Protein AF-A0A9X1N8L8-F1 (afdb_monomer)

Sequence (119 aa):
MIYVVNTITQKVVEQGNDMITAAGIDTESFGLICVLDEDGRAHAIWQYSKELQNGEIFIDLLDDLGGDYEVELDYATKDFGIELSATQKSIFNEIEPKLGILRRIWYVTDQLEKIADTI

Mean predicted aligned error: 7.88 Å

Structure (mmCIF, N/CA/C/O backbone):
data_AF-A0A9X1N8L8-F1
#
_entry.id   AF-A0A9X1N8L8-F1
#
loop_
_atom_site.group_PDB
_atom_site.id
_atom_site.type_symbol
_atom_site.label_atom_id
_atom_site.label_alt_id
_atom_site.label_comp_id
_atom_site.label_asym_id
_atom_site.label_entity_id
_atom_site.label_seq_id
_atom_site.pdbx_PDB_ins_code
_atom_site.Cartn_x
_atom_site.Cartn_y
_atom_site.Cartn_z
_atom_site.occupancy
_atom_site.B_iso_or_equiv
_atom_site.auth_seq_id
_atom_site.auth_comp_id
_atom_site.auth_asym_id
_atom_site.auth_atom_id
_atom_site.pdbx_PDB_model_num
ATOM 1 N N . MET A 1 1 ? 20.908 -14.958 -8.011 1.00 36.28 1 MET A N 1
ATOM 2 C CA . MET A 1 1 ? 20.020 -13.844 -8.386 1.00 36.28 1 MET A CA 1
ATOM 3 C C . MET A 1 1 ? 19.884 -12.963 -7.158 1.00 36.28 1 MET A C 1
ATOM 5 O O . MET A 1 1 ? 19.470 -13.466 -6.122 1.00 36.28 1 MET A O 1
ATOM 9 N N . ILE A 1 2 ? 20.407 -11.738 -7.207 1.00 32.28 2 ILE A N 1
ATOM 10 C CA . ILE A 1 2 ? 20.323 -10.791 -6.089 1.00 32.28 2 ILE A CA 1
ATOM 11 C C . ILE A 1 2 ? 19.013 -10.041 -6.300 1.00 32.28 2 ILE A C 1
ATOM 13 O O . ILE A 1 2 ? 18.905 -9.288 -7.262 1.00 32.28 2 ILE A O 1
ATOM 17 N N . TYR A 1 3 ? 18.015 -10.293 -5.456 1.00 37.97 3 TYR A N 1
ATOM 18 C CA . TYR A 1 3 ? 16.765 -9.541 -5.488 1.00 37.97 3 TYR A CA 1
ATOM 19 C C . TYR A 1 3 ? 17.075 -8.100 -5.074 1.00 37.97 3 TYR A C 1
ATOM 21 O O . TYR A 1 3 ? 17.428 -7.840 -3.921 1.00 37.97 3 TYR A O 1
ATOM 29 N N . VAL A 1 4 ? 17.020 -7.165 -6.022 1.00 46.22 4 VAL A N 1
ATOM 30 C CA . VAL A 1 4 ? 17.141 -5.739 -5.713 1.00 46.22 4 VAL A CA 1
ATOM 31 C C . VAL A 1 4 ? 15.794 -5.302 -5.159 1.00 46.22 4 VAL A C 1
ATOM 33 O O . VAL A 1 4 ? 14.864 -5.009 -5.902 1.00 46.22 4 VAL A O 1
ATOM 36 N N . VAL A 1 5 ? 15.681 -5.289 -3.833 1.00 53.00 5 VAL A N 1
ATOM 37 C CA . VAL A 1 5 ? 14.523 -4.703 -3.157 1.00 53.00 5 VAL A CA 1
ATOM 38 C C . VAL A 1 5 ? 14.420 -3.239 -3.584 1.00 53.00 5 VAL A C 1
ATOM 40 O O . VAL A 1 5 ? 15.371 -2.466 -3.426 1.00 53.00 5 VAL A O 1
ATOM 43 N N . ASN A 1 6 ? 13.272 -2.847 -4.138 1.00 70.38 6 ASN A N 1
ATOM 44 C CA . ASN A 1 6 ? 13.017 -1.459 -4.492 1.00 70.38 6 ASN A CA 1
ATOM 45 C C . ASN A 1 6 ? 12.868 -0.625 -3.210 1.00 70.38 6 ASN A C 1
ATOM 47 O O . ASN A 1 6 ? 11.799 -0.536 -2.607 1.00 70.38 6 ASN A O 1
ATOM 51 N N . THR A 1 7 ? 13.974 -0.013 -2.788 1.00 76.31 7 THR A N 1
ATOM 52 C CA . THR A 1 7 ? 14.039 0.801 -1.564 1.00 76.31 7 THR A CA 1
ATOM 53 C C . THR A 1 7 ? 13.087 2.000 -1.568 1.00 76.31 7 THR A C 1
ATOM 55 O O . THR A 1 7 ? 12.750 2.503 -0.498 1.00 76.31 7 THR A O 1
ATOM 58 N N . ILE A 1 8 ? 12.634 2.468 -2.738 1.00 81.06 8 ILE A N 1
ATOM 59 C CA . ILE A 1 8 ? 11.662 3.564 -2.839 1.00 81.06 8 ILE A CA 1
ATOM 60 C C . ILE A 1 8 ? 10.286 3.065 -2.400 1.00 81.06 8 ILE A C 1
ATOM 62 O O . ILE A 1 8 ? 9.650 3.685 -1.554 1.00 81.06 8 ILE A O 1
ATOM 66 N N . THR A 1 9 ? 9.861 1.917 -2.918 1.00 81.56 9 THR A N 1
ATOM 67 C CA . THR A 1 9 ? 8.578 1.282 -2.588 1.00 81.56 9 THR A CA 1
ATOM 68 C C . THR A 1 9 ? 8.473 0.972 -1.114 1.00 81.56 9 THR A C 1
ATOM 70 O O . THR A 1 9 ? 7.490 1.335 -0.477 1.00 81.56 9 THR A O 1
ATOM 73 N N . GLN A 1 10 ? 9.526 0.374 -0.559 1.00 84.19 10 GLN A N 1
ATOM 74 C CA . GLN A 1 10 ? 9.574 0.059 0.859 1.00 84.19 10 GLN A CA 1
ATOM 75 C C . GLN A 1 10 ? 9.392 1.320 1.719 1.00 84.19 10 GLN A C 1
ATOM 77 O O . GLN A 1 10 ? 8.575 1.318 2.632 1.00 84.19 10 GLN A O 1
ATOM 82 N N . LYS A 1 11 ? 10.060 2.428 1.375 1.00 87.62 11 LYS A N 1
ATOM 83 C CA . LYS A 1 11 ? 9.902 3.702 2.094 1.00 87.62 11 LYS A CA 1
ATOM 84 C C . LYS A 1 11 ? 8.508 4.309 1.972 1.00 87.62 11 LYS A C 1
ATOM 86 O O . LYS A 1 11 ? 8.064 4.974 2.901 1.00 87.62 11 LYS A O 1
ATOM 91 N N . VAL A 1 12 ? 7.829 4.126 0.838 1.00 87.81 12 VAL A N 1
ATOM 92 C CA . VAL A 1 12 ? 6.443 4.594 0.677 1.00 87.81 12 VAL A CA 1
ATOM 93 C C . VAL A 1 12 ? 5.491 3.768 1.542 1.00 87.81 12 VAL A C 1
ATOM 95 O O . VAL A 1 12 ? 4.639 4.352 2.207 1.00 87.81 12 VAL A O 1
ATOM 98 N N . VAL A 1 13 ? 5.676 2.445 1.591 1.00 89.12 13 VAL A N 1
ATOM 99 C CA . VAL A 1 13 ? 4.913 1.551 2.478 1.00 89.12 13 VAL A CA 1
ATOM 100 C C . VAL A 1 13 ? 5.136 1.924 3.944 1.00 89.12 13 VAL A C 1
ATOM 102 O O . VAL A 1 13 ? 4.169 2.128 4.672 1.00 89.12 13 VAL A O 1
ATOM 105 N N . GLU A 1 14 ? 6.395 2.083 4.361 1.00 91.00 14 GLU A N 1
ATOM 106 C CA . GLU A 1 14 ? 6.761 2.509 5.718 1.00 91.00 14 GLU A CA 1
ATOM 107 C C 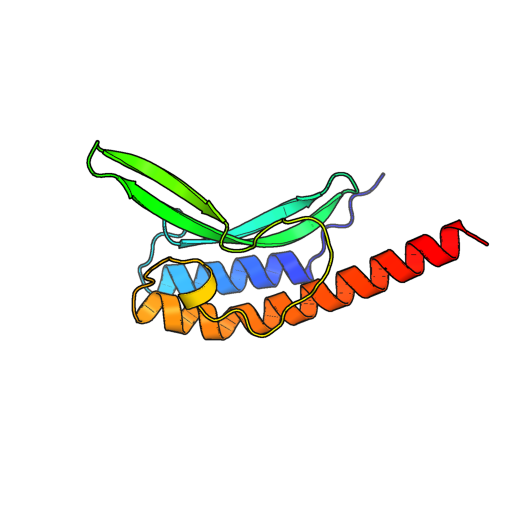. GLU A 1 14 ? 6.118 3.861 6.067 1.00 91.00 14 GLU A C 1
ATOM 109 O O . GLU A 1 14 ? 5.407 3.961 7.063 1.00 91.00 14 GLU A O 1
ATOM 114 N N . GLN A 1 15 ? 6.263 4.876 5.205 1.00 91.44 15 GLN A N 1
ATOM 115 C CA . GLN A 1 15 ? 5.652 6.193 5.416 1.00 91.44 15 GLN A CA 1
ATOM 116 C C . GLN A 1 15 ? 4.124 6.118 5.544 1.00 91.44 15 GLN A C 1
ATOM 118 O O . GLN A 1 15 ? 3.549 6.778 6.410 1.00 91.44 15 GLN A O 1
ATOM 123 N N . GLY A 1 16 ? 3.454 5.369 4.664 1.00 91.75 16 GLY A N 1
ATOM 124 C CA . GLY A 1 16 ? 1.999 5.245 4.706 1.00 91.75 16 GLY A CA 1
ATOM 125 C C . GLY A 1 16 ? 1.529 4.561 5.989 1.00 91.75 16 GLY A C 1
ATOM 126 O O . GLY A 1 16 ? 0.629 5.068 6.655 1.00 91.75 16 GLY A O 1
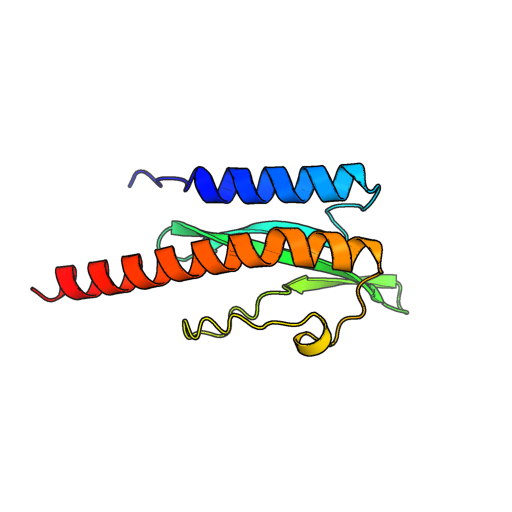ATOM 127 N N . ASN A 1 17 ? 2.189 3.474 6.391 1.00 93.81 17 ASN A N 1
ATOM 128 C CA . ASN A 1 17 ? 1.858 2.755 7.621 1.00 93.81 17 ASN A CA 1
ATOM 129 C C . ASN A 1 17 ? 2.143 3.58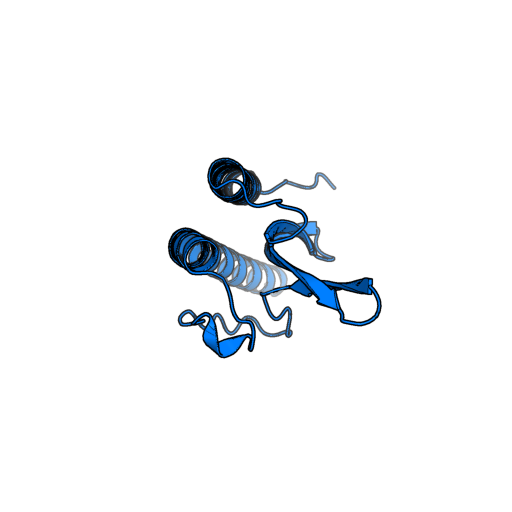1 8.884 1.00 93.81 17 ASN A C 1
ATOM 131 O O . ASN A 1 17 ? 1.350 3.535 9.828 1.00 93.81 17 ASN A O 1
ATOM 135 N N . ASP A 1 18 ? 3.197 4.400 8.890 1.00 94.00 18 ASP A N 1
ATOM 136 C CA . ASP A 1 18 ? 3.466 5.346 9.977 1.00 94.00 18 ASP A CA 1
ATOM 137 C C . ASP A 1 18 ? 2.332 6.375 10.118 1.00 94.00 18 ASP A C 1
ATOM 139 O O . ASP A 1 18 ? 1.883 6.662 11.229 1.00 94.00 18 ASP A O 1
ATOM 143 N N . MET A 1 19 ? 1.819 6.906 9.001 1.00 93.62 19 MET A N 1
ATOM 144 C CA . MET A 1 19 ? 0.697 7.854 9.009 1.00 93.62 19 MET A CA 1
ATOM 145 C C . MET A 1 19 ? -0.607 7.222 9.508 1.00 93.62 19 MET A C 1
ATOM 147 O O . MET A 1 19 ? -1.348 7.848 10.267 1.00 93.62 19 MET A O 1
ATOM 151 N N . ILE A 1 20 ? -0.879 5.981 9.109 1.00 92.75 20 ILE A N 1
ATOM 152 C CA . ILE A 1 20 ? -2.045 5.203 9.548 1.00 92.75 20 ILE A CA 1
ATOM 153 C C . ILE A 1 20 ? -1.970 4.934 11.054 1.00 92.75 20 ILE A C 1
ATOM 155 O O . ILE A 1 20 ? -2.918 5.226 11.787 1.00 92.75 20 ILE A O 1
ATOM 159 N N . THR A 1 21 ? -0.811 4.472 11.524 1.00 94.19 21 THR A N 1
ATOM 160 C CA . THR A 1 21 ? -0.559 4.204 12.945 1.00 94.19 21 THR A CA 1
ATOM 161 C C . THR A 1 21 ? -0.677 5.485 13.773 1.00 94.19 21 THR A C 1
ATOM 163 O O . THR A 1 21 ? -1.312 5.490 14.828 1.00 94.19 21 THR A O 1
ATOM 166 N N . ALA A 1 22 ? -0.138 6.607 13.283 1.00 93.69 22 ALA A N 1
ATOM 167 C CA . ALA A 1 22 ? -0.256 7.911 13.936 1.00 93.69 22 ALA A CA 1
ATOM 168 C C . ALA A 1 22 ? -1.709 8.415 14.019 1.00 93.69 22 ALA A C 1
ATOM 170 O O . ALA A 1 22 ? -2.047 9.169 14.934 1.00 93.69 22 ALA A O 1
ATOM 171 N N . ALA A 1 23 ? -2.578 7.980 13.103 1.00 90.62 23 ALA A N 1
ATOM 172 C CA . ALA A 1 23 ? -4.013 8.250 13.135 1.00 90.62 23 ALA A CA 1
ATOM 173 C C . ALA A 1 23 ? -4.801 7.298 14.061 1.00 90.62 23 ALA A C 1
ATOM 175 O O . ALA A 1 23 ? -6.022 7.423 14.162 1.00 90.62 23 ALA A O 1
ATOM 176 N N . GLY A 1 24 ? -4.126 6.365 14.744 1.00 90.00 24 GLY A N 1
ATOM 177 C CA . GLY A 1 24 ? -4.744 5.382 15.637 1.00 90.00 24 GLY A CA 1
ATOM 178 C C . GLY A 1 24 ? -5.490 4.267 14.903 1.00 90.00 24 GLY A C 1
ATOM 179 O O . GLY A 1 24 ? -6.371 3.641 15.489 1.00 90.00 24 GLY A O 1
ATOM 180 N N . ILE A 1 25 ? -5.177 4.052 13.625 1.00 89.12 25 ILE A N 1
ATOM 181 C CA . ILE A 1 25 ? -5.752 2.985 12.809 1.00 89.12 25 ILE A CA 1
ATOM 182 C C . ILE A 1 25 ? -4.796 1.793 12.853 1.00 89.12 25 ILE A C 1
ATOM 184 O O . ILE A 1 25 ? -3.586 1.954 12.702 1.00 89.12 25 ILE A O 1
ATOM 188 N N . ASP A 1 26 ? -5.346 0.601 13.063 1.00 85.38 26 ASP A N 1
ATOM 189 C CA . ASP A 1 26 ? -4.589 -0.643 12.992 1.00 85.38 26 ASP A CA 1
ATOM 190 C C . ASP A 1 26 ? -4.229 -0.952 11.533 1.00 85.38 26 ASP A C 1
ATOM 192 O O . ASP A 1 26 ? -5.111 -1.035 10.672 1.00 85.38 26 ASP A O 1
ATOM 196 N N . THR A 1 27 ? -2.941 -1.139 11.252 1.00 85.69 27 THR A N 1
ATOM 197 C CA . THR A 1 27 ? -2.451 -1.473 9.911 1.00 85.69 27 THR A CA 1
ATOM 198 C C . THR A 1 27 ? -2.868 -2.873 9.452 1.00 85.69 27 THR A C 1
ATOM 200 O O . THR A 1 27 ? -2.818 -3.146 8.258 1.00 85.69 27 THR A O 1
ATOM 203 N N . GLU A 1 28 ? -3.331 -3.743 10.359 1.00 81.94 28 GLU A N 1
ATOM 204 C CA . GLU A 1 28 ? -4.006 -5.002 10.000 1.00 81.94 28 GLU A CA 1
ATOM 205 C C . GLU A 1 28 ? -5.428 -4.761 9.446 1.00 81.94 28 GLU A C 1
ATOM 207 O O . GLU A 1 28 ? -5.964 -5.573 8.685 1.00 81.94 28 GLU A O 1
ATOM 212 N N . SER A 1 29 ? -6.048 -3.631 9.811 1.00 79.75 29 SER A N 1
ATOM 213 C CA . SER A 1 29 ? -7.391 -3.226 9.367 1.00 79.75 29 SER A CA 1
ATOM 214 C C . SER A 1 29 ? -7.391 -2.351 8.120 1.00 79.75 29 SER A C 1
ATOM 216 O O . SER A 1 29 ? -8.317 -2.406 7.314 1.00 79.75 29 SER A O 1
ATOM 218 N N . PHE A 1 30 ? -6.380 -1.507 7.959 1.00 88.12 30 PHE A N 1
ATOM 219 C CA . PHE A 1 30 ? -6.213 -0.651 6.791 1.00 88.12 30 PHE A CA 1
ATOM 220 C C . PHE A 1 30 ? -4.749 -0.252 6.703 1.00 88.12 30 PHE A C 1
ATOM 222 O O . PHE A 1 30 ? -4.236 0.344 7.642 1.00 88.12 30 PHE A O 1
ATOM 229 N N . GLY A 1 31 ? -4.077 -0.565 5.602 1.00 90.31 31 GLY A N 1
ATOM 230 C CA . GLY A 1 31 ? -2.625 -0.470 5.530 1.00 90.31 31 GLY A CA 1
ATOM 231 C C . GLY A 1 31 ? -2.090 -0.489 4.110 1.00 90.31 31 GLY A C 1
ATOM 232 O O . GLY A 1 31 ? -2.825 -0.705 3.147 1.00 90.31 31 GLY A O 1
ATOM 233 N N . LEU A 1 32 ? -0.782 -0.292 3.998 1.00 90.00 32 LEU A N 1
ATOM 234 C CA . LEU A 1 32 ? -0.019 -0.629 2.808 1.00 90.00 32 LEU A CA 1
ATOM 235 C C . LEU A 1 32 ? 0.779 -1.901 3.051 1.00 90.00 32 LEU A C 1
ATOM 237 O O . LEU A 1 32 ? 1.431 -2.051 4.088 1.00 90.00 32 LEU A O 1
ATOM 241 N N . ILE A 1 33 ? 0.802 -2.769 2.049 1.00 85.69 33 ILE A N 1
ATOM 242 C CA . ILE A 1 33 ? 1.691 -3.926 2.016 1.00 85.69 33 ILE A CA 1
ATOM 243 C C . ILE A 1 33 ? 2.575 -3.896 0.779 1.00 85.69 33 ILE A C 1
ATOM 245 O O . ILE A 1 33 ? 2.266 -3.260 -0.228 1.00 85.69 33 ILE A O 1
ATOM 249 N N . CYS A 1 34 ? 3.702 -4.592 0.884 1.00 83.38 34 CYS A N 1
ATOM 250 C CA . CYS A 1 34 ? 4.620 -4.814 -0.217 1.00 83.38 34 CYS A CA 1
ATOM 251 C C . CYS A 1 34 ? 4.478 -6.264 -0.689 1.00 83.38 34 CYS A C 1
ATOM 253 O O . CYS A 1 34 ? 4.683 -7.183 0.105 1.00 83.38 34 CYS A O 1
ATOM 255 N N . VAL A 1 35 ? 4.143 -6.469 -1.960 1.00 78.38 35 VAL A N 1
ATOM 256 C CA . VAL A 1 35 ? 4.020 -7.792 -2.585 1.00 78.38 35 VAL A CA 1
ATOM 257 C C . VAL A 1 35 ? 5.105 -7.948 -3.642 1.00 78.38 35 VAL A C 1
ATOM 259 O O . VAL A 1 35 ? 5.420 -6.995 -4.345 1.00 78.38 35 VAL A O 1
ATOM 262 N N . LEU A 1 36 ? 5.697 -9.135 -3.744 1.00 76.88 36 LEU A N 1
ATOM 263 C CA . LEU A 1 36 ? 6.621 -9.468 -4.827 1.00 76.88 36 LEU A CA 1
ATOM 264 C C . LEU A 1 36 ? 5.868 -10.244 -5.908 1.00 76.88 36 LEU A C 1
ATOM 266 O O . LEU A 1 36 ? 5.142 -11.181 -5.572 1.00 76.88 36 LEU A O 1
ATOM 270 N N . ASP A 1 37 ? 6.049 -9.876 -7.174 1.00 74.25 37 ASP A N 1
ATOM 271 C CA . ASP A 1 37 ? 5.576 -10.694 -8.295 1.00 74.25 37 ASP A CA 1
ATOM 272 C C . ASP A 1 37 ? 6.525 -11.868 -8.598 1.00 74.25 37 ASP A C 1
ATOM 274 O O . ASP A 1 37 ? 7.563 -12.047 -7.952 1.00 74.25 37 ASP A O 1
ATOM 278 N N . GLU A 1 38 ? 6.147 -12.700 -9.572 1.00 72.88 38 GLU A N 1
ATOM 279 C CA . GLU A 1 38 ? 6.913 -13.883 -9.991 1.00 72.88 38 GLU A CA 1
ATOM 280 C C . GLU A 1 38 ? 8.314 -13.530 -10.521 1.00 72.88 38 GLU A C 1
ATOM 282 O O . GLU A 1 38 ? 9.243 -14.332 -10.395 1.00 72.88 38 GLU A O 1
ATOM 287 N N . ASP A 1 39 ? 8.485 -12.306 -11.023 1.00 72.00 39 ASP A N 1
ATOM 288 C CA . ASP A 1 39 ? 9.754 -11.760 -11.506 1.00 72.00 39 ASP A CA 1
ATOM 289 C C . ASP A 1 39 ? 10.583 -11.115 -10.374 1.00 72.00 39 ASP A C 1
ATOM 291 O O . ASP A 1 39 ? 11.699 -10.630 -10.585 1.00 72.00 39 ASP A O 1
ATOM 295 N N . GLY A 1 40 ? 10.069 -11.127 -9.139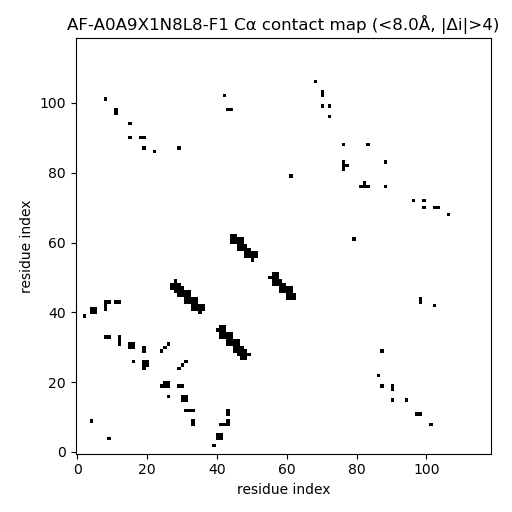 1.00 70.94 40 GLY A N 1
ATOM 296 C CA . GLY A 1 40 ? 10.722 -10.581 -7.954 1.00 70.94 40 GLY A CA 1
ATOM 297 C C . GLY A 1 40 ? 10.653 -9.057 -7.848 1.00 70.94 40 GLY A C 1
ATOM 298 O O . GLY A 1 40 ? 11.414 -8.469 -7.070 1.00 70.94 40 GLY A O 1
ATOM 299 N N . ARG A 1 41 ? 9.769 -8.399 -8.604 1.00 73.06 41 ARG A N 1
ATOM 300 C CA . ARG A 1 41 ? 9.537 -6.954 -8.516 1.00 73.06 41 ARG A CA 1
ATOM 301 C C . ARG A 1 41 ? 8.584 -6.662 -7.363 1.00 73.06 41 ARG A C 1
ATOM 303 O O . ARG A 1 41 ? 7.588 -7.347 -7.164 1.00 73.06 41 ARG A O 1
ATOM 310 N N . ALA A 1 42 ? 8.913 -5.632 -6.591 1.00 76.75 42 ALA A N 1
ATOM 311 C CA . ALA A 1 42 ? 8.119 -5.203 -5.448 1.00 76.75 42 ALA A CA 1
ATOM 312 C C . ALA A 1 42 ? 7.007 -4.239 -5.860 1.00 76.75 42 ALA A C 1
ATOM 314 O O . ALA A 1 42 ? 7.290 -3.257 -6.536 1.00 76.75 42 ALA A O 1
ATOM 315 N N . HIS A 1 43 ? 5.798 -4.471 -5.357 1.00 77.12 43 HIS A N 1
ATOM 316 C CA . HIS A 1 43 ? 4.585 -3.686 -5.567 1.00 77.12 43 HIS A CA 1
ATOM 317 C C . HIS A 1 43 ? 4.057 -3.196 -4.223 1.00 77.12 43 HIS A C 1
ATOM 319 O O . HIS A 1 43 ? 3.968 -3.978 -3.282 1.00 77.12 43 HIS A O 1
ATOM 325 N N . ALA A 1 44 ? 3.713 -1.914 -4.118 1.00 82.06 44 ALA A N 1
ATOM 326 C CA . ALA A 1 44 ? 3.023 -1.382 -2.946 1.00 82.06 44 ALA A CA 1
ATOM 327 C C . ALA A 1 44 ? 1.528 -1.330 -3.240 1.00 82.06 44 ALA A C 1
ATOM 329 O O . ALA A 1 44 ? 1.137 -0.725 -4.240 1.00 82.06 44 ALA A O 1
ATOM 330 N N . ILE A 1 45 ? 0.735 -1.952 -2.371 1.00 83.25 45 ILE A N 1
ATOM 331 C CA . ILE A 1 45 ? -0.711 -2.058 -2.537 1.00 83.25 45 ILE A CA 1
ATOM 332 C C . ILE A 1 45 ? -1.458 -1.742 -1.251 1.00 83.25 45 ILE A C 1
ATOM 334 O O . ILE A 1 45 ? -0.954 -1.974 -0.148 1.00 83.25 45 ILE A O 1
ATOM 338 N N . TRP A 1 46 ? -2.670 -1.221 -1.401 1.00 86.88 46 TRP A N 1
ATOM 339 C CA . TRP A 1 46 ? -3.570 -0.999 -0.278 1.00 86.88 46 TRP A CA 1
ATOM 340 C C . TRP A 1 46 ? -4.239 -2.295 0.159 1.00 86.88 46 TRP A C 1
ATOM 342 O O . TRP A 1 46 ? -4.788 -3.036 -0.653 1.00 86.88 46 TRP A O 1
ATOM 352 N N . GLN A 1 47 ? -4.258 -2.512 1.465 1.00 86.44 47 GLN A N 1
ATOM 353 C CA . GLN A 1 47 ? -5.000 -3.577 2.117 1.00 86.44 47 GLN A CA 1
ATOM 354 C C . GLN A 1 47 ? -6.053 -2.960 3.031 1.00 86.44 47 GLN A C 1
ATOM 356 O O . GLN A 1 47 ? -5.808 -1.955 3.704 1.00 86.44 47 GLN A O 1
ATOM 361 N N . TYR A 1 48 ? -7.210 -3.604 3.108 1.00 85.38 48 TYR A N 1
ATOM 362 C CA . TYR A 1 48 ? -8.180 -3.349 4.159 1.00 85.38 48 TYR A CA 1
ATOM 363 C C . TYR A 1 48 ? -8.752 -4.659 4.683 1.00 85.38 48 TYR A C 1
ATOM 365 O O . TYR A 1 48 ? -8.739 -5.689 4.008 1.00 85.38 48 TYR A 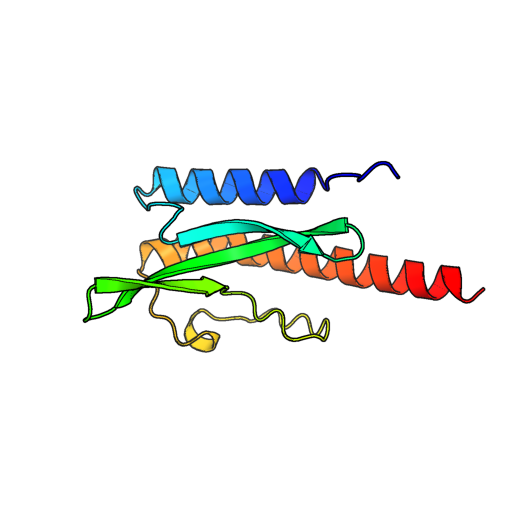O 1
ATOM 373 N N . SER A 1 49 ? -9.274 -4.616 5.900 1.00 81.50 49 SER A N 1
ATOM 374 C CA . SER A 1 49 ? -10.046 -5.709 6.453 1.00 81.50 49 SER A CA 1
ATOM 375 C C . SER A 1 49 ? -11.312 -5.218 7.139 1.00 81.50 49 SER A C 1
ATOM 377 O O . SER A 1 49 ? -11.440 -4.061 7.550 1.00 81.50 49 SER A O 1
ATOM 379 N N . LYS A 1 50 ? -12.307 -6.098 7.183 1.00 78.19 50 LYS A N 1
ATOM 380 C CA . LYS A 1 50 ? -13.606 -5.848 7.794 1.00 78.19 50 LYS A CA 1
ATOM 381 C C . LYS A 1 50 ? -14.097 -7.114 8.473 1.00 78.19 50 LYS A C 1
ATOM 383 O O . LYS A 1 50 ? -14.102 -8.186 7.877 1.00 78.19 50 LYS A O 1
ATOM 388 N N . GLU A 1 51 ? -14.594 -6.963 9.691 1.00 78.81 51 GLU A N 1
ATOM 389 C CA . GLU A 1 51 ? -15.313 -8.029 10.374 1.00 78.81 51 GLU A CA 1
ATOM 390 C C . GLU A 1 51 ? -16.714 -8.206 9.761 1.00 78.81 51 GLU A C 1
ATOM 392 O O . GLU A 1 51 ? -17.493 -7.257 9.600 1.00 78.81 51 GLU A O 1
ATOM 397 N N . LEU A 1 52 ? -17.020 -9.437 9.373 1.00 77.12 52 LEU A N 1
ATOM 398 C CA . LEU A 1 52 ? -18.311 -9.870 8.869 1.00 77.12 52 LEU A CA 1
ATOM 399 C C . LEU A 1 52 ? -19.271 -10.147 10.034 1.00 77.12 52 LEU A C 1
ATOM 401 O O . LEU A 1 52 ? -18.875 -10.366 11.174 1.00 77.12 52 LEU A O 1
ATOM 405 N N . GLN A 1 53 ? -20.574 -10.186 9.748 1.00 80.56 53 GLN A N 1
ATOM 406 C CA . GLN A 1 53 ? -21.610 -10.388 10.776 1.00 80.56 53 GLN A CA 1
ATOM 407 C C . GLN A 1 53 ? -21.511 -11.736 11.515 1.00 80.56 53 GLN A C 1
ATOM 409 O O . GLN A 1 53 ? -22.100 -11.892 12.582 1.00 80.56 53 GLN A O 1
ATOM 414 N N . ASN A 1 54 ? -20.801 -12.710 10.948 1.00 85.94 54 ASN A N 1
ATOM 415 C CA . ASN A 1 54 ? -20.536 -14.019 11.543 1.00 85.94 54 ASN A CA 1
ATOM 416 C C . ASN A 1 54 ? -19.245 -14.055 12.390 1.00 85.94 54 ASN A C 1
ATOM 418 O O . ASN A 1 54 ? -18.900 -15.123 12.890 1.00 85.94 54 ASN A O 1
ATOM 422 N N . GLY A 1 55 ? -18.552 -12.921 12.554 1.00 77.88 55 GLY A N 1
ATOM 423 C CA . GLY A 1 55 ? -17.278 -12.818 13.272 1.00 77.88 55 GLY A CA 1
ATOM 424 C C . GLY A 1 55 ? -16.050 -13.230 12.452 1.00 77.88 55 GLY A C 1
ATOM 425 O O . GLY A 1 55 ? -14.952 -13.296 12.998 1.00 77.88 55 GLY A O 1
ATOM 426 N N . GLU A 1 56 ? -16.204 -13.531 11.159 1.00 77.44 56 GLU A N 1
ATOM 427 C CA . GLU A 1 56 ? -15.068 -13.764 10.261 1.00 77.44 56 GLU A CA 1
ATOM 428 C C . GLU A 1 56 ? -14.448 -12.435 9.818 1.00 77.44 56 GLU A C 1
ATOM 430 O O . GLU A 1 56 ? -15.149 -11.444 9.625 1.00 77.44 56 GLU A O 1
ATOM 435 N N . ILE A 1 57 ? -13.131 -12.411 9.612 1.00 76.00 57 ILE A N 1
ATOM 436 C CA . ILE A 1 57 ? -12.428 -11.241 9.079 1.00 76.00 57 ILE A CA 1
ATOM 437 C C . ILE A 1 57 ? -12.265 -11.429 7.572 1.00 76.00 57 ILE A C 1
ATOM 439 O O . ILE A 1 57 ? -11.609 -12.365 7.118 1.00 76.00 57 ILE A O 1
ATOM 443 N N . PHE A 1 58 ? -12.857 -10.525 6.800 1.00 77.00 58 PHE A N 1
ATOM 444 C CA . PHE A 1 58 ? -12.609 -10.392 5.372 1.00 77.00 58 PHE A CA 1
ATOM 445 C C . PHE A 1 58 ? -11.420 -9.456 5.169 1.00 77.00 58 PHE A C 1
ATOM 447 O O . PHE A 1 58 ? -11.429 -8.352 5.707 1.00 77.00 58 PHE A O 1
ATOM 454 N N . ILE A 1 59 ? -10.414 -9.891 4.414 1.00 75.56 59 ILE A N 1
ATOM 455 C CA . ILE A 1 59 ? -9.254 -9.084 4.025 1.00 75.56 59 ILE A CA 1
ATOM 456 C C . ILE A 1 59 ? -9.267 -8.993 2.510 1.00 75.56 59 ILE A C 1
ATOM 458 O O . ILE A 1 59 ? -9.388 -10.023 1.848 1.00 75.56 59 ILE A O 1
ATOM 462 N N . ASP A 1 60 ? -9.120 -7.787 1.980 1.00 74.56 60 ASP A N 1
ATOM 463 C CA . ASP A 1 60 ? -9.090 -7.569 0.542 1.00 74.56 60 ASP A CA 1
ATOM 464 C C . ASP A 1 60 ? -8.136 -6.432 0.180 1.00 74.56 60 ASP A C 1
ATOM 466 O O . ASP A 1 60 ? -7.660 -5.669 1.033 1.00 74.56 60 ASP A O 1
ATOM 470 N N . LEU A 1 61 ? -7.795 -6.392 -1.099 1.00 75.50 61 LEU A N 1
ATOM 471 C CA . LEU A 1 61 ? -6.836 -5.476 -1.669 1.00 75.50 61 LEU A CA 1
ATOM 472 C C . LEU A 1 61 ? -7.598 -4.427 -2.461 1.00 75.50 61 LEU A C 1
ATOM 474 O O . LEU A 1 61 ? -8.461 -4.711 -3.281 1.00 75.50 61 LEU A O 1
ATOM 478 N N . LEU A 1 62 ? -7.260 -3.183 -2.176 1.00 73.12 62 LEU A N 1
ATOM 479 C CA . LEU A 1 62 ? -7.824 -2.014 -2.831 1.00 73.12 62 LEU A CA 1
ATOM 480 C C . LEU A 1 62 ? -7.192 -1.783 -4.211 1.00 73.12 62 LEU A C 1
ATOM 482 O O . LEU A 1 62 ? -7.607 -0.878 -4.910 1.00 73.12 62 LEU A O 1
ATOM 486 N N . ASP A 1 63 ? -6.198 -2.576 -4.603 1.00 66.88 63 ASP A N 1
ATOM 487 C CA . ASP A 1 63 ? -5.657 -2.573 -5.954 1.00 66.88 63 ASP A CA 1
ATOM 488 C C . ASP A 1 63 ? -6.137 -3.837 -6.656 1.00 66.88 63 ASP A C 1
ATOM 490 O O . ASP A 1 63 ? -5.745 -4.945 -6.281 1.00 66.88 63 ASP A O 1
ATOM 494 N N . ASP A 1 64 ? -6.994 -3.669 -7.663 1.00 53.69 64 ASP A N 1
ATOM 495 C CA . ASP A 1 64 ? -7.377 -4.770 -8.534 1.00 53.69 64 ASP A CA 1
ATOM 496 C C . ASP A 1 64 ? -6.103 -5.199 -9.276 1.00 53.69 64 ASP A C 1
ATOM 498 O O . ASP A 1 64 ? -5.645 -4.540 -10.209 1.00 53.69 64 ASP A O 1
ATOM 502 N N . LEU A 1 65 ? -5.484 -6.301 -8.843 1.00 52.06 65 LEU A N 1
ATOM 503 C CA . LEU A 1 65 ? -4.389 -6.980 -9.551 1.00 52.06 65 LEU A CA 1
ATOM 504 C C . LEU A 1 65 ? -4.902 -7.635 -10.855 1.00 52.06 65 LEU A C 1
ATOM 506 O O . LEU A 1 65 ? -4.353 -8.636 -11.322 1.00 52.06 65 LEU A O 1
ATOM 510 N N . GLY A 1 66 ? -5.984 -7.097 -11.426 1.00 44.28 66 GLY A N 1
ATOM 511 C CA . GLY A 1 66 ? -6.536 -7.446 -12.716 1.00 44.28 66 GLY A CA 1
ATOM 512 C C . GLY A 1 66 ? -5.492 -7.154 -13.776 1.00 44.28 66 GLY A C 1
ATOM 513 O O . GLY A 1 66 ? -5.146 -6.004 -14.031 1.00 44.28 66 GLY A O 1
ATOM 514 N N . GLY A 1 67 ? -4.941 -8.231 -14.329 1.00 45.28 67 GLY A N 1
ATOM 515 C CA . GLY A 1 67 ? -3.868 -8.208 -15.304 1.00 45.28 67 GLY A CA 1
ATOM 516 C C . GLY A 1 67 ? -4.239 -7.408 -16.540 1.00 45.28 67 GLY A C 1
ATOM 517 O O . GLY A 1 67 ? -4.837 -7.936 -17.459 1.00 45.28 67 GLY A O 1
ATOM 518 N N . ASP A 1 68 ? -3.882 -6.139 -16.524 1.00 44.50 68 ASP A N 1
ATOM 519 C CA . ASP A 1 68 ? -3.325 -5.359 -17.612 1.00 44.50 68 ASP A CA 1
ATOM 520 C C . ASP A 1 68 ? -2.953 -4.020 -16.981 1.00 44.50 68 ASP A C 1
ATOM 522 O O . ASP A 1 68 ? -3.693 -3.456 -16.182 1.00 44.50 68 ASP A O 1
ATOM 526 N N . TYR A 1 69 ? -1.763 -3.518 -17.286 1.00 46.75 69 TYR A N 1
ATOM 527 C CA . TYR A 1 69 ? -1.245 -2.256 -16.760 1.00 46.75 69 TYR A CA 1
ATOM 528 C C . TYR A 1 69 ? -1.998 -1.031 -17.328 1.00 46.75 69 TYR A C 1
ATOM 530 O O . TYR A 1 69 ? -1.379 -0.018 -17.669 1.00 46.75 69 TYR A O 1
ATOM 538 N N . GLU A 1 70 ? -3.325 -1.093 -17.461 1.00 43.16 70 GLU A N 1
ATOM 539 C CA . GLU A 1 70 ? -4.161 0.093 -17.569 1.00 43.16 70 GLU A CA 1
ATOM 540 C C . GLU A 1 70 ? -4.095 0.805 -16.223 1.00 43.16 70 GLU A C 1
ATOM 542 O O . GLU A 1 70 ? -4.853 0.567 -15.287 1.00 43.16 70 GLU A O 1
ATOM 547 N N . VAL A 1 71 ? -3.092 1.674 -16.110 1.00 49.28 71 VAL A N 1
ATOM 548 C CA . VAL A 1 71 ? -2.982 2.607 -15.000 1.00 49.28 71 VAL A CA 1
ATOM 549 C C . VAL A 1 71 ? -4.117 3.621 -15.157 1.00 49.28 71 VAL A C 1
ATOM 551 O O . VAL A 1 71 ? -3.908 4.721 -15.673 1.00 49.28 71 VAL A O 1
ATOM 554 N N . GLU A 1 72 ? -5.328 3.256 -14.738 1.00 49.66 72 GLU A N 1
ATOM 555 C CA . GLU A 1 72 ? -6.360 4.236 -14.433 1.00 49.66 72 GLU A CA 1
ATOM 556 C C . GLU A 1 72 ? -5.890 5.025 -13.210 1.00 49.66 72 GLU A C 1
ATOM 558 O O . GLU A 1 72 ? -5.521 4.494 -12.167 1.00 49.66 72 GLU A O 1
ATOM 563 N N . LEU A 1 73 ? -5.774 6.335 -13.394 1.00 47.84 73 LEU A N 1
ATOM 564 C CA . LEU A 1 73 ? -5.163 7.245 -12.420 1.00 47.84 73 LEU A CA 1
ATOM 565 C C . LEU A 1 73 ? -6.188 7.952 -11.554 1.00 47.84 73 LEU A C 1
ATOM 567 O O . LEU A 1 73 ? -5.821 8.721 -10.668 1.00 47.84 73 LEU A O 1
ATOM 571 N N . ASP A 1 74 ? -7.450 7.664 -11.833 1.00 49.69 74 ASP A N 1
ATOM 572 C CA . ASP A 1 74 ? -8.609 8.298 -11.246 1.00 49.69 74 ASP A CA 1
ATOM 573 C C . ASP A 1 74 ? -9.419 7.274 -10.446 1.00 49.69 74 ASP A C 1
ATOM 575 O O . ASP A 1 74 ? -10.646 7.324 -10.450 1.00 49.69 74 ASP A O 1
ATOM 579 N N . TYR A 1 75 ? -8.745 6.365 -9.729 1.00 54.09 75 TYR A N 1
ATOM 580 C CA . TYR A 1 75 ? -9.418 5.556 -8.720 1.00 54.09 75 TYR A CA 1
ATOM 581 C C . TYR A 1 75 ? -9.926 6.474 -7.610 1.00 54.09 75 TYR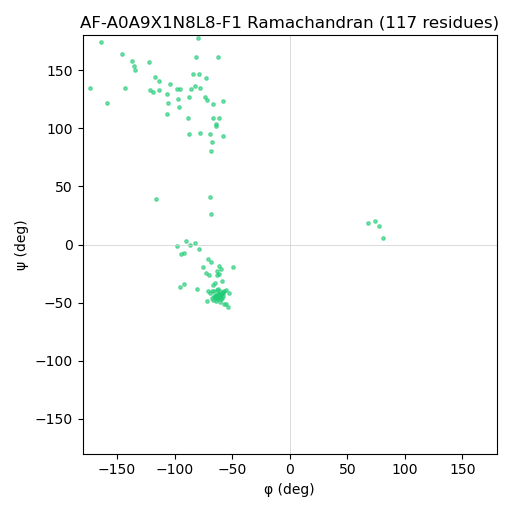 A C 1
ATOM 583 O O . TYR A 1 75 ? -9.190 6.963 -6.749 1.00 54.09 75 TYR A O 1
ATOM 591 N N . ALA A 1 76 ? -11.223 6.730 -7.625 1.00 54.34 76 ALA A N 1
ATOM 592 C CA . ALA A 1 76 ? -11.922 7.287 -6.495 1.00 54.34 76 ALA A CA 1
ATOM 593 C C . ALA A 1 76 ? -12.296 6.138 -5.553 1.00 54.34 76 ALA A C 1
ATOM 595 O O . ALA A 1 76 ? -12.667 5.054 -5.977 1.00 54.34 76 ALA A O 1
ATOM 596 N N . THR A 1 77 ? -12.313 6.395 -4.244 1.00 57.84 77 THR A N 1
ATOM 597 C CA . THR A 1 77 ? -12.750 5.406 -3.225 1.00 57.84 77 THR A CA 1
ATOM 598 C C . THR A 1 77 ? -14.098 4.717 -3.511 1.00 57.84 77 THR A C 1
ATOM 600 O O . THR A 1 77 ? -14.372 3.655 -2.962 1.00 57.84 77 THR A O 1
ATOM 603 N N . LYS A 1 78 ? -14.938 5.302 -4.377 1.00 58.59 78 LYS A N 1
ATOM 604 C CA . LYS A 1 78 ? -16.208 4.735 -4.855 1.00 58.59 78 LYS A CA 1
ATOM 605 C C . LYS A 1 78 ? -16.031 3.528 -5.794 1.00 58.59 78 LYS A C 1
ATOM 607 O O . LYS A 1 78 ? -16.945 2.714 -5.869 1.00 58.59 78 LYS A O 1
ATOM 612 N N . ASP A 1 79 ? -14.902 3.429 -6.495 1.00 56.09 79 ASP A N 1
ATOM 613 C CA . ASP A 1 79 ? -14.667 2.442 -7.556 1.00 56.09 79 ASP A CA 1
ATOM 614 C C . ASP A 1 79 ? -14.412 1.042 -6.977 1.00 56.09 79 ASP A C 1
ATOM 616 O O . ASP A 1 79 ? -14.671 0.038 -7.629 1.00 56.09 79 ASP A O 1
ATOM 620 N N . PHE A 1 80 ? -14.042 0.974 -5.696 1.00 58.94 80 PHE A N 1
ATOM 621 C CA . PHE A 1 80 ? -13.796 -0.274 -4.976 1.00 58.94 80 PHE A CA 1
ATOM 622 C C . PHE A 1 80 ? -15.027 -0.821 -4.241 1.00 58.94 80 PHE A C 1
ATOM 624 O O . PHE A 1 80 ? -14.990 -1.913 -3.687 1.00 58.94 80 PHE A O 1
ATOM 631 N N . GLY A 1 81 ? -16.137 -0.073 -4.193 1.00 61.38 81 GLY A N 1
ATOM 632 C CA . GLY A 1 81 ? -17.343 -0.505 -3.475 1.00 61.38 81 GLY A CA 1
ATOM 633 C C . GLY A 1 81 ? -17.190 -0.570 -1.946 1.00 61.38 81 GLY A C 1
ATOM 634 O O . GLY A 1 81 ? -18.003 -1.210 -1.277 1.00 61.38 81 GLY A O 1
ATOM 635 N N . ILE A 1 82 ? -16.180 0.103 -1.379 1.00 68.81 82 ILE A N 1
ATOM 636 C CA . ILE A 1 82 ? -15.862 0.083 0.057 1.00 68.81 82 ILE A CA 1
ATOM 637 C C . ILE A 1 82 ? -16.098 1.464 0.670 1.00 68.81 82 ILE A C 1
ATOM 639 O O . ILE A 1 82 ? -15.630 2.491 0.173 1.00 68.81 82 ILE A O 1
ATOM 643 N N . GLU A 1 83 ? -16.775 1.505 1.816 1.00 74.88 83 GLU A N 1
ATOM 644 C CA . GLU A 1 83 ? -16.918 2.733 2.596 1.00 74.88 83 GLU A CA 1
ATOM 645 C C . GLU A 1 83 ? -15.748 2.916 3.567 1.00 74.88 83 GLU A C 1
ATOM 647 O O . GLU A 1 83 ? -15.764 2.431 4.695 1.00 74.88 83 GLU A O 1
ATOM 652 N N . LEU A 1 84 ? -14.737 3.675 3.142 1.00 80.62 84 LEU A N 1
ATOM 653 C CA . LEU A 1 84 ? -13.682 4.149 4.039 1.00 80.62 84 LEU A CA 1
ATOM 654 C C . LEU A 1 84 ? -14.201 5.261 4.971 1.00 80.62 84 LEU A C 1
ATOM 656 O O . LEU A 1 84 ? -14.976 6.139 4.554 1.00 80.62 84 LEU A O 1
ATOM 660 N N . SER A 1 85 ? -13.723 5.272 6.220 1.00 86.69 85 SER A N 1
ATOM 661 C CA . SER A 1 85 ? -13.947 6.382 7.158 1.00 86.69 85 SER A CA 1
ATOM 662 C C . SER A 1 85 ? -13.330 7.685 6.636 1.00 86.69 85 SER A C 1
ATOM 664 O O . SER A 1 85 ? -12.445 7.672 5.782 1.00 86.69 85 SER A O 1
ATOM 666 N N . ALA A 1 86 ? -13.765 8.839 7.155 1.00 87.62 86 ALA A N 1
ATOM 667 C CA . ALA A 1 86 ? -13.226 10.136 6.730 1.00 87.62 86 ALA A CA 1
ATOM 668 C C . ALA A 1 86 ? -11.696 10.229 6.907 1.00 87.62 86 ALA A C 1
ATOM 670 O O . ALA A 1 86 ? -11.005 10.731 6.022 1.00 87.62 86 ALA A O 1
ATOM 671 N N . THR A 1 87 ? -11.168 9.687 8.009 1.00 90.19 87 THR A N 1
ATOM 672 C CA . THR A 1 87 ? -9.724 9.643 8.280 1.00 90.19 87 THR A CA 1
ATOM 673 C C . THR A 1 87 ? -8.993 8.735 7.290 1.00 90.19 87 THR A C 1
ATOM 675 O O . THR A 1 87 ? -8.021 9.171 6.678 1.00 90.19 87 THR A O 1
ATOM 678 N N . GLN A 1 88 ? -9.493 7.514 7.056 1.00 87.94 88 GLN A N 1
ATOM 679 C CA . GLN A 1 88 ? -8.914 6.589 6.070 1.00 87.94 88 GLN A CA 1
ATOM 680 C C . GLN A 1 88 ? -8.927 7.187 4.657 1.00 87.94 88 GLN A C 1
ATOM 682 O O . GLN A 1 88 ? -7.920 7.120 3.963 1.00 87.94 88 GLN A O 1
ATOM 687 N N . LYS A 1 89 ? -10.022 7.849 4.254 1.00 86.81 89 LYS A N 1
ATOM 688 C CA . LYS A 1 89 ? -10.122 8.558 2.965 1.00 86.81 89 LYS A CA 1
ATOM 689 C C . LYS A 1 89 ? -9.075 9.655 2.827 1.00 86.81 89 LYS A C 1
ATOM 691 O O . LYS A 1 89 ? -8.488 9.799 1.762 1.00 86.81 89 LYS A O 1
ATOM 696 N N . SER A 1 90 ? -8.847 10.434 3.885 1.00 88.88 90 SER A N 1
ATOM 697 C CA . SER A 1 90 ? -7.835 11.492 3.868 1.00 88.88 90 SER A CA 1
ATOM 698 C C . SER A 1 90 ? -6.436 10.923 3.642 1.00 88.88 90 SER A C 1
ATOM 700 O O . SER A 1 90 ? -5.701 11.448 2.812 1.00 88.88 90 SER A O 1
ATOM 702 N N . ILE A 1 91 ? -6.089 9.843 4.347 1.00 91.12 91 ILE A N 1
ATOM 703 C CA . ILE A 1 91 ? -4.780 9.188 4.225 1.00 91.12 91 ILE A CA 1
ATOM 704 C C . ILE A 1 91 ? -4.630 8.539 2.843 1.00 91.12 91 ILE A C 1
ATOM 706 O O . ILE A 1 91 ? -3.613 8.739 2.181 1.00 91.12 91 ILE A O 1
ATOM 710 N N . PHE A 1 92 ? -5.659 7.822 2.379 1.00 87.69 92 PHE A N 1
ATOM 711 C CA . PHE A 1 92 ? -5.695 7.221 1.046 1.00 87.69 92 PHE A CA 1
ATOM 712 C C . PHE A 1 92 ? -5.421 8.266 -0.039 1.00 87.69 92 PHE A C 1
ATOM 714 O O . PHE A 1 92 ? -4.481 8.123 -0.813 1.00 87.69 92 PHE A O 1
ATOM 721 N N . ASN A 1 93 ? -6.177 9.367 -0.035 1.00 85.62 93 ASN A N 1
ATOM 722 C CA . ASN A 1 93 ? -6.046 10.433 -1.030 1.00 85.62 93 ASN A CA 1
ATOM 723 C C . ASN A 1 93 ? -4.679 11.139 -0.994 1.00 85.62 93 ASN A C 1
ATOM 725 O O . ASN A 1 93 ? -4.281 11.745 -1.987 1.00 85.62 93 ASN A O 1
ATOM 729 N N . GLU A 1 94 ? -3.961 11.095 0.131 1.00 88.44 94 GLU A N 1
ATOM 730 C CA . GLU A 1 94 ? -2.616 11.662 0.241 1.00 88.44 94 GLU A CA 1
ATOM 731 C C . GLU A 1 94 ? -1.535 10.736 -0.340 1.00 88.44 94 GLU A C 1
ATOM 733 O O . GLU A 1 94 ? -0.569 11.208 -0.951 1.00 88.44 94 GLU A O 1
ATOM 738 N N . ILE A 1 95 ? -1.672 9.422 -0.145 1.00 88.00 95 ILE A N 1
ATOM 739 C CA . ILE A 1 95 ? -0.636 8.448 -0.509 1.00 88.00 95 ILE A CA 1
ATOM 740 C C . ILE A 1 95 ? -0.867 7.821 -1.886 1.00 88.00 95 ILE A C 1
ATOM 742 O O . ILE A 1 95 ? 0.102 7.641 -2.626 1.00 88.00 95 ILE A O 1
ATOM 746 N N . GLU A 1 96 ? -2.114 7.563 -2.276 1.00 85.12 96 GLU A N 1
ATOM 747 C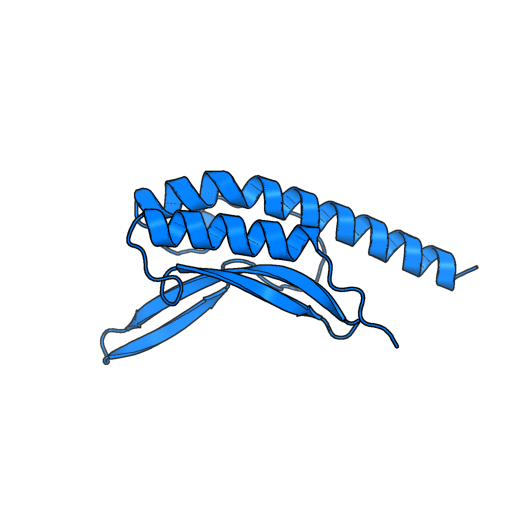 CA . GLU A 1 96 ? -2.456 6.905 -3.543 1.00 85.12 96 GLU A CA 1
ATOM 748 C C . GLU A 1 96 ? -1.826 7.570 -4.782 1.00 85.12 96 GLU A C 1
ATOM 750 O O . GLU A 1 96 ? -1.234 6.863 -5.602 1.00 85.12 96 GLU A O 1
ATOM 755 N N . PRO A 1 97 ? -1.785 8.914 -4.911 1.00 82.50 97 PRO A N 1
ATOM 756 C CA . PRO A 1 97 ? -1.113 9.547 -6.047 1.00 82.50 97 PRO A CA 1
ATOM 757 C C . PRO A 1 97 ? 0.379 9.190 -6.166 1.00 82.50 97 PRO A C 1
ATOM 759 O O . PRO A 1 97 ? 0.921 9.132 -7.272 1.00 82.50 97 PRO A O 1
ATOM 762 N N . LYS A 1 98 ? 1.062 8.940 -5.039 1.00 84.50 98 LYS A N 1
ATOM 763 C CA . LYS A 1 98 ? 2.474 8.522 -5.021 1.00 84.50 98 LYS A CA 1
ATOM 764 C C . LYS A 1 98 ? 2.617 7.086 -5.527 1.00 84.50 98 LYS A C 1
ATOM 766 O O . LYS A 1 98 ? 3.539 6.810 -6.294 1.00 84.50 98 LYS A O 1
ATOM 771 N N . LEU A 1 99 ? 1.697 6.200 -5.139 1.00 82.12 99 LEU A N 1
ATOM 772 C CA . LEU A 1 99 ? 1.645 4.820 -5.626 1.00 82.12 99 LEU A CA 1
ATOM 773 C C . LEU A 1 99 ? 1.381 4.777 -7.130 1.00 82.12 99 LEU A C 1
ATOM 775 O O . LEU A 1 99 ? 2.126 4.118 -7.854 1.00 82.12 99 LEU A O 1
ATOM 779 N N . GLY A 1 100 ? 0.430 5.572 -7.626 1.00 78.06 100 GLY A N 1
ATOM 780 C CA . GLY A 1 100 ? 0.153 5.687 -9.059 1.00 78.06 100 GLY A CA 1
ATOM 781 C C . GLY A 1 100 ? 1.387 6.077 -9.886 1.00 78.06 100 GLY A C 1
ATOM 782 O O . GLY A 1 100 ? 1.620 5.524 -10.960 1.00 78.06 100 GLY A O 1
ATOM 783 N N . ILE A 1 101 ? 2.242 6.976 -9.379 1.00 80.19 101 ILE A N 1
ATOM 784 C CA . ILE A 1 101 ? 3.515 7.321 -10.040 1.00 80.19 101 ILE A CA 1
ATOM 785 C C . ILE A 1 101 ? 4.469 6.119 -10.079 1.00 80.19 101 ILE A C 1
ATOM 787 O O . ILE A 1 101 ? 5.063 5.860 -11.128 1.00 80.19 101 ILE A O 1
ATOM 791 N N . LEU A 1 102 ? 4.615 5.379 -8.973 1.00 80.62 102 LEU A N 1
ATOM 792 C CA . LEU A 1 102 ? 5.469 4.187 -8.924 1.00 80.62 102 LEU A CA 1
ATOM 793 C C . LEU A 1 102 ? 4.997 3.115 -9.912 1.00 80.62 102 LEU A C 1
ATOM 795 O O . LEU A 1 102 ? 5.811 2.613 -10.687 1.00 80.62 102 LEU A O 1
ATOM 799 N N . ARG A 1 103 ? 3.685 2.849 -9.961 1.00 78.06 103 ARG A N 1
ATOM 800 C CA . ARG A 1 103 ? 3.084 1.888 -10.900 1.00 78.06 103 ARG A CA 1
ATOM 801 C C . ARG A 1 103 ? 3.389 2.249 -12.360 1.00 78.06 103 ARG A C 1
ATOM 803 O O . ARG A 1 103 ? 3.783 1.378 -13.132 1.00 78.06 103 ARG A O 1
ATOM 810 N N . ARG A 1 104 ? 3.331 3.536 -12.736 1.00 77.25 104 ARG A N 1
ATOM 811 C CA . ARG A 1 104 ? 3.728 3.990 -14.088 1.00 77.25 104 ARG A CA 1
ATOM 812 C C . ARG A 1 104 ? 5.211 3.765 -14.385 1.00 77.25 104 ARG A C 1
ATOM 814 O O . ARG A 1 104 ? 5.550 3.351 -15.491 1.00 77.25 104 ARG A O 1
ATOM 821 N N . ILE A 1 105 ? 6.097 4.076 -13.434 1.00 79.75 105 ILE A N 1
ATOM 822 C CA . ILE A 1 105 ? 7.546 3.886 -13.611 1.00 79.75 105 ILE A CA 1
ATOM 823 C C . ILE A 1 105 ? 7.847 2.407 -13.854 1.00 79.75 105 ILE A C 1
ATOM 825 O O . ILE A 1 105 ? 8.622 2.080 -14.754 1.00 79.75 105 ILE A O 1
ATOM 829 N N . TRP A 1 106 ? 7.210 1.516 -13.095 1.00 77.31 106 TRP A N 1
ATOM 830 C CA . TRP A 1 106 ? 7.362 0.077 -13.286 1.00 77.31 106 TRP A CA 1
ATOM 831 C C . TRP A 1 106 ? 6.844 -0.397 -14.622 1.00 77.31 106 TRP A C 1
ATOM 833 O O . TRP A 1 106 ? 7.567 -1.113 -15.303 1.00 77.31 106 TRP A O 1
ATOM 843 N N . TYR A 1 107 ? 5.659 0.057 -15.028 1.00 77.44 107 TYR A N 1
ATOM 844 C CA . TYR A 1 107 ? 5.119 -0.293 -16.333 1.00 77.44 107 TYR A CA 1
ATOM 845 C C . TYR A 1 107 ? 6.094 0.070 -17.456 1.00 77.44 107 TYR A C 1
ATOM 847 O O . TYR A 1 107 ? 6.460 -0.779 -18.261 1.00 77.44 107 TYR A O 1
ATOM 855 N N . VAL A 1 108 ? 6.587 1.312 -17.480 1.00 77.69 108 VAL A N 1
ATOM 856 C CA . VAL A 1 108 ? 7.553 1.745 -18.500 1.00 77.69 108 VAL A CA 1
ATOM 857 C C . VAL A 1 108 ? 8.840 0.918 -18.440 1.00 77.69 108 VAL A C 1
ATOM 859 O O . VAL A 1 108 ? 9.374 0.560 -1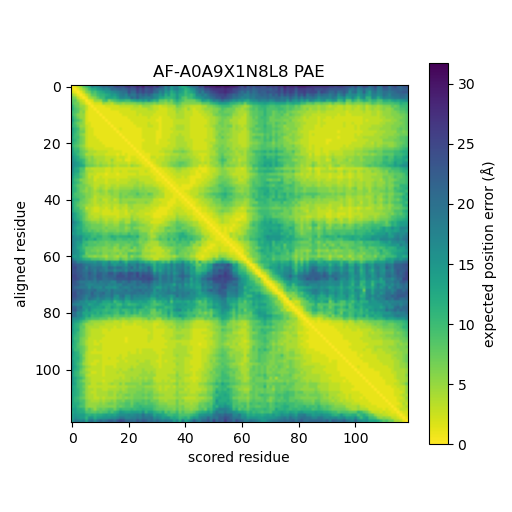9.486 1.00 77.69 108 VAL A O 1
ATOM 862 N N . THR A 1 109 ? 9.330 0.595 -17.241 1.00 78.81 109 THR A N 1
ATOM 863 C CA . THR A 1 109 ? 10.543 -0.220 -17.062 1.00 78.81 109 THR A CA 1
ATOM 864 C C . THR A 1 109 ? 10.354 -1.627 -17.630 1.00 78.81 109 THR A C 1
ATOM 866 O O . THR A 1 109 ? 11.178 -2.073 -18.423 1.00 78.81 109 THR A O 1
ATOM 869 N N . ASP A 1 110 ? 9.235 -2.279 -17.316 1.00 76.44 110 ASP A N 1
ATOM 870 C CA . ASP A 1 110 ? 8.877 -3.600 -17.841 1.00 76.44 110 ASP A CA 1
ATOM 871 C C . ASP A 1 110 ? 8.744 -3.600 -19.372 1.00 76.44 110 ASP A C 1
ATOM 873 O O . ASP A 1 110 ? 9.265 -4.485 -20.049 1.00 76.44 110 ASP A O 1
ATOM 877 N N . GLN A 1 111 ? 8.109 -2.574 -19.947 1.00 78.69 111 GLN A N 1
ATOM 878 C CA . GLN A 1 111 ? 8.009 -2.445 -21.404 1.00 78.69 111 GLN A CA 1
ATOM 879 C C . GLN A 1 111 ? 9.384 -2.273 -22.067 1.00 78.69 111 GLN A C 1
ATOM 881 O O . GLN A 1 111 ? 9.626 -2.835 -23.135 1.00 78.69 111 GLN A O 1
ATOM 886 N N . LEU A 1 112 ? 10.297 -1.517 -21.450 1.00 77.31 112 LEU A N 1
ATOM 887 C CA . LEU A 1 112 ? 11.658 -1.345 -21.963 1.00 77.31 112 LEU A CA 1
ATOM 888 C C . LEU A 1 112 ? 12.473 -2.642 -21.889 1.00 77.31 112 LEU A C 1
ATOM 890 O O . LEU A 1 112 ? 13.192 -2.945 -22.840 1.00 77.31 112 LEU A O 1
ATOM 894 N N . GLU A 1 113 ? 12.345 -3.410 -20.805 1.00 79.19 113 GLU A N 1
ATOM 895 C CA . GLU A 1 113 ? 12.990 -4.722 -20.652 1.00 79.19 113 GLU A CA 1
ATOM 896 C C . GLU A 1 113 ? 12.496 -5.708 -21.720 1.00 79.19 113 GLU A C 1
ATOM 898 O O . GLU A 1 113 ? 13.308 -6.297 -22.432 1.00 79.19 113 GLU A O 1
ATOM 903 N N . LYS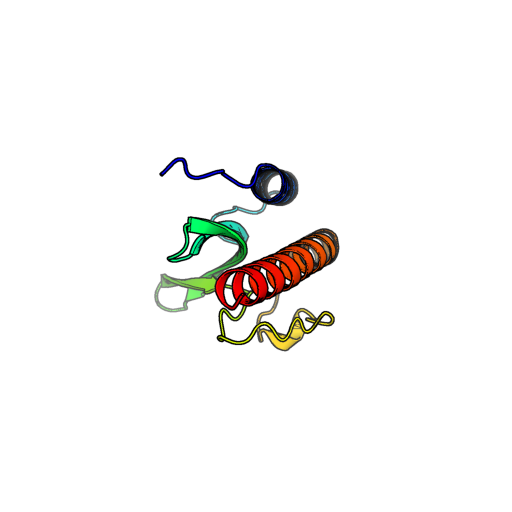 A 1 114 ? 11.178 -5.782 -21.950 1.00 76.75 114 LYS A N 1
ATOM 904 C CA . LYS A 1 114 ? 10.587 -6.609 -23.019 1.00 76.75 114 LYS A CA 1
ATOM 905 C C . LYS A 1 114 ? 11.116 -6.254 -24.409 1.00 76.75 114 LYS A C 1
ATOM 907 O O . LYS A 1 114 ? 11.375 -7.141 -25.222 1.00 76.75 114 LYS A O 1
ATOM 912 N N . ILE A 1 115 ? 11.282 -4.961 -24.701 1.00 80.44 115 ILE A N 1
ATOM 913 C CA . ILE A 1 115 ? 11.870 -4.509 -25.970 1.00 80.44 115 ILE A CA 1
ATOM 914 C C . ILE A 1 115 ? 13.337 -4.938 -26.065 1.00 80.44 115 ILE A C 1
ATOM 916 O O . ILE A 1 115 ? 13.746 -5.421 -27.118 1.00 80.44 115 ILE A O 1
ATOM 920 N N . ALA A 1 116 ? 14.118 -4.778 -24.993 1.00 76.88 116 ALA A N 1
ATOM 921 C CA . ALA A 1 116 ? 15.529 -5.155 -24.969 1.00 76.88 116 ALA A CA 1
ATOM 922 C C . ALA A 1 116 ? 15.738 -6.662 -25.185 1.00 76.88 116 ALA A C 1
ATOM 924 O O . ALA A 1 116 ? 16.640 -7.036 -25.924 1.00 76.88 116 ALA A O 1
ATOM 925 N N . ASP A 1 117 ? 14.868 -7.505 -24.628 1.00 73.88 117 ASP A N 1
ATOM 926 C CA . ASP A 1 117 ? 14.915 -8.963 -24.810 1.00 73.88 117 ASP A CA 1
ATOM 927 C C . ASP A 1 117 ? 14.523 -9.421 -26.229 1.00 73.88 117 ASP A C 1
ATOM 929 O O . ASP A 1 117 ? 14.733 -10.577 -26.601 1.00 73.88 117 ASP A O 1
ATOM 933 N N . THR A 1 118 ? 13.953 -8.523 -27.040 1.00 68.69 118 THR A N 1
ATOM 934 C CA . THR A 1 118 ? 13.500 -8.812 -28.411 1.00 68.69 118 THR A CA 1
ATOM 935 C C . THR A 1 118 ? 14.556 -8.467 -29.481 1.00 68.69 118 THR A C 1
ATOM 937 O O . THR A 1 118 ? 14.358 -8.792 -30.655 1.00 68.69 118 THR A O 1
ATOM 940 N N . ILE A 1 119 ? 15.668 -7.813 -29.115 1.00 57.62 119 ILE A N 1
ATOM 941 C CA . ILE A 1 119 ? 16.727 -7.333 -30.032 1.00 57.62 119 ILE A CA 1
ATOM 942 C C . ILE A 1 119 ? 18.016 -8.131 -29.823 1.00 57.62 119 ILE A C 1
ATOM 944 O O . ILE A 1 119 ? 18.612 -8.543 -30.846 1.00 57.62 119 ILE A O 1
#

Nearest PDB structures (foldseek):
  3n8b-assembly1_B  TM=4.290E-01  e=1.094E+00  Borreliella burgdorferi
  8sx0-assembly2_B  TM=2.500E-01  e=4.372E-01  Bordetella pertussis
  8qyt-assembly1_A-2  TM=3.701E-01  e=3.094E+00  Homo sapiens
  8igd-assembly2_B  TM=3.866E-01  e=4.466E+00  Arabidopsis thaliana
  8qfa-assembly1_A  TM=4.851E-01  e=9.302E+00  Bordetella pertussis

Organism: NCBI:txid1211807

Solvent-accessible surface area (backbone atoms only — not comparable to full-atom values): 7318 Å² total; per-residue (Å²): 135,84,77,71,74,53,66,65,52,53,51,50,32,51,52,51,36,50,54,35,48,76,70,74,41,55,58,84,42,42,28,51,45,78,47,68,50,99,88,57,52,72,40,70,42,43,37,36,42,46,77,43,99,84,74,46,76,48,72,51,60,77,53,79,84,62,91,59,91,74,77,73,85,77,79,47,69,74,79,74,78,53,89,68,52,74,68,56,45,54,54,46,70,67,48,48,65,60,48,54,52,51,54,51,54,49,52,56,49,54,55,52,50,56,53,60,78,74,111

pLDDT: mean 75.45, std 14.65, range [32.28, 94.19]

Secondary structure (DSSP, 8-state):
------HHHHHHHHHHHHHHHHTT--TTTEEEEEEE-TT--EEEEEEEEEE-TTSPEEEEESS---SS----S---TTTTT----HHHHHHHHHHHHHHHHHHHHHHHHHHHHHHHTT-

Foldseek 3Di:
DDQPAPPVLVVLQVVLQVLCVVVVHDCQAWGWDWDADPVNHIAIWIKHWDQDPVRDIDIDTPDDPPPDLPLPQPDDPVVSVDDDDPSSNVSCVVRSNVRSVVSVVVVVVVVVVVVVVVD

Radius of gyration: 15.8 Å; Cα contacts (8 Å, |Δi|>4): 118; chains: 1; bounding box: 42×26×46 Å